Protein AF-A0A9R0PZY4-F1 (afdb_monomer)

InterPro domains:
  IPR001106 Aromatic amino acid lyase [PTHR10362] (1-161)
  IPR008948 L-Aspartase-like [SSF48557] (1-161)
  IPR023144 Phenylalanine ammonia-lyase, shielding domain superfamily [G3DSA:1.10.274.20] (19-140)

Solvent-accessible surface area (backbone atoms only — not comparable to full-atom values): 9408 Å² total; per-residue (Å²): 110,70,67,65,50,52,54,52,50,48,50,51,53,50,50,52,40,47,44,52,37,32,48,51,37,49,50,53,47,51,52,54,41,41,56,72,46,32,31,48,27,95,87,71,44,83,23,70,41,50,67,48,54,62,58,48,46,51,51,56,72,75,47,64,51,89,67,24,67,91,51,61,66,36,75,88,25,62,60,42,44,50,47,50,48,54,47,49,53,51,24,66,70,45,52,77,47,40,79,38,78,68,44,20,37,58,76,38,48,65,58,40,52,52,56,39,54,72,46,46,62,61,41,41,50,52,33,50,51,22,48,76,71,71,64,38,90,64,71,58,66,54,76,84,38,95,63,28,66,62,48,45,44,46,45,67,73,68,56,60,63,76,72,80,74,85,77,129

Foldseek 3Di:
DVVVVLVVVLVVLLVVVLQVLLLVLLLVLLLVLCVVQAQAFPVRHGELSNVLNVVLNVQSVPDRCVQQLLPVLDCPTSNVVVSLVSLVVSQVVCPPLCVDCRHNSVVRSVVSSVSSNVPSNVSSVVSVVCSVVVNGPDHRCLVVDPCVVSSCCVCPVVVPDDDPPPDD

Sequence (168 aa):
MSSTFLVALCQAMDLRHLEENVKNAVKNCVTRVARKTLITNDMGGLHNARFCEMDLLQTIDREAVFAYADDPCSANYPLMKKMRAVLVEHALANGEAERNAETSVFAKVATFEQELCAALPQEVEAARGAVENGTAAEPNRIADCRSYPLYRFVRKELGTNGEPLPIC

Structure (mmCIF, N/CA/C/O backbone):
data_AF-A0A9R0PZY4-F1
#
_entry.id   AF-A0A9R0PZY4-F1
#
loop_
_atom_site.group_PDB
_atom_site.id
_atom_site.type_symbol
_atom_site.label_atom_id
_atom_site.label_alt_id
_atom_site.label_comp_id
_atom_site.label_asym_id
_atom_site.label_entity_id
_atom_site.label_seq_id
_atom_site.pdbx_PDB_ins_code
_atom_site.Cartn_x
_atom_site.Cartn_y
_atom_site.Cartn_z
_atom_site.occupancy
_atom_site.B_iso_or_equiv
_atom_site.auth_seq_id
_atom_site.auth_comp_id
_atom_site.auth_asym_id
_atom_site.auth_atom_id
_atom_site.pdbx_PDB_model_num
ATOM 1 N N . MET A 1 1 ? -29.116 -4.411 21.477 1.00 86.38 1 MET A N 1
ATOM 2 C CA . MET A 1 1 ? -28.762 -3.831 20.161 1.00 86.38 1 MET A CA 1
ATOM 3 C C . MET A 1 1 ? -27.792 -2.660 20.299 1.00 86.38 1 MET A C 1
ATOM 5 O O . MET A 1 1 ? -26.730 -2.726 19.700 1.00 86.38 1 MET A O 1
ATOM 9 N N . SER A 1 2 ? -28.088 -1.637 21.112 1.00 91.31 2 SER A N 1
ATOM 10 C CA . SER A 1 2 ? -27.247 -0.427 21.215 1.00 91.31 2 SER A CA 1
ATOM 11 C C . SER A 1 2 ? -25.814 -0.668 21.710 1.00 91.31 2 SER A C 1
ATOM 13 O O . SER A 1 2 ? -24.889 -0.075 21.170 1.00 91.31 2 SER A O 1
ATOM 15 N N . SER A 1 3 ? -25.608 -1.557 22.687 1.00 91.25 3 SER A N 1
ATOM 16 C CA . SER A 1 3 ? -24.269 -1.905 23.195 1.00 91.25 3 SER A CA 1
ATOM 17 C C . SER A 1 3 ? -23.395 -2.563 22.124 1.00 91.25 3 SER A C 1
ATOM 19 O O . SER A 1 3 ? -22.296 -2.094 21.848 1.00 91.25 3 SER A O 1
ATOM 21 N N . THR A 1 4 ? -23.911 -3.605 21.468 1.00 92.56 4 THR A N 1
ATOM 22 C CA . THR A 1 4 ? -23.229 -4.307 20.369 1.00 92.56 4 THR A CA 1
ATOM 23 C C . THR A 1 4 ? -22.882 -3.357 19.225 1.00 92.56 4 THR A C 1
ATOM 25 O O . THR A 1 4 ? -21.776 -3.403 18.695 1.00 92.56 4 THR A O 1
ATOM 28 N N . PHE A 1 5 ? -23.806 -2.459 18.873 1.00 93.94 5 PHE A N 1
ATOM 29 C CA . PHE A 1 5 ? -23.581 -1.473 17.821 1.00 93.94 5 PHE A CA 1
ATOM 30 C C . PHE A 1 5 ? -22.490 -0.462 18.193 1.00 93.94 5 PHE A C 1
ATOM 32 O O . PHE A 1 5 ? -21.636 -0.156 17.367 1.00 93.94 5 PHE A O 1
ATOM 39 N N . LEU A 1 6 ? -22.465 0.015 19.441 1.00 92.88 6 LEU A N 1
ATOM 40 C CA . LEU A 1 6 ? -21.454 0.964 19.903 1.00 92.88 6 LEU A CA 1
ATOM 41 C C . LEU A 1 6 ? -20.038 0.362 19.882 1.00 92.88 6 LEU A C 1
ATOM 43 O O . LEU A 1 6 ? -19.099 1.030 19.449 1.00 92.88 6 LEU A O 1
ATOM 47 N N . VAL A 1 7 ? -19.889 -0.905 20.282 1.00 93.38 7 VAL A N 1
ATOM 48 C CA . VAL A 1 7 ? -18.609 -1.630 20.183 1.00 93.38 7 VAL A CA 1
ATOM 49 C C . VAL A 1 7 ? -18.191 -1.796 18.721 1.00 93.38 7 VAL A C 1
ATOM 51 O O . VAL A 1 7 ? -17.044 -1.515 18.380 1.00 93.38 7 VAL A O 1
ATOM 54 N N . ALA A 1 8 ? -19.122 -2.173 17.839 1.00 93.50 8 ALA A N 1
ATOM 55 C CA . ALA A 1 8 ? -18.848 -2.300 16.408 1.00 93.50 8 ALA A CA 1
ATOM 56 C C . ALA A 1 8 ? -18.419 -0.965 15.768 1.00 93.50 8 ALA A C 1
ATOM 58 O O . ALA A 1 8 ? -17.523 -0.949 14.928 1.00 93.50 8 ALA A O 1
ATOM 59 N N . LEU A 1 9 ? -19.001 0.163 16.192 1.00 95.44 9 LEU A N 1
ATOM 60 C CA . LEU A 1 9 ? -18.586 1.493 15.739 1.00 95.44 9 LEU A CA 1
ATOM 61 C C . LEU A 1 9 ? -17.171 1.850 16.200 1.00 95.44 9 LEU A C 1
ATOM 63 O O . LEU A 1 9 ? -16.393 2.359 15.398 1.00 95.44 9 LEU A O 1
ATOM 67 N N . CYS A 1 10 ? -16.821 1.562 17.456 1.00 94.06 10 CYS A N 1
ATOM 68 C CA . CYS A 1 10 ? -15.457 1.782 17.944 1.00 94.06 10 CYS A CA 1
ATOM 69 C C . CYS A 1 10 ? -14.458 0.915 17.167 1.00 94.06 10 CYS A C 1
ATOM 71 O O . CYS A 1 10 ? -13.416 1.408 16.751 1.00 94.06 10 CYS A O 1
ATOM 73 N N . GLN A 1 11 ? -14.819 -0.339 16.875 1.00 93.94 11 GLN A N 1
ATOM 74 C CA . GLN A 1 11 ? -14.000 -1.219 16.044 1.00 93.94 11 GLN A CA 1
ATOM 75 C C . GLN A 1 11 ? -13.829 -0.681 14.622 1.00 93.94 11 GLN A C 1
ATOM 77 O O . GLN A 1 11 ? -12.729 -0.711 14.080 1.00 93.94 11 GLN A O 1
ATOM 82 N N . ALA A 1 12 ? -14.893 -0.154 14.016 1.00 95.56 12 ALA A N 1
ATOM 83 C CA . ALA A 1 12 ? -14.814 0.452 12.692 1.00 95.56 12 ALA A CA 1
ATOM 84 C C . ALA A 1 12 ? -13.912 1.698 12.678 1.00 95.56 12 ALA A C 1
ATOM 86 O O . ALA A 1 12 ? -13.198 1.914 11.702 1.00 95.56 12 ALA A O 1
ATOM 87 N N . MET A 1 13 ? -13.913 2.503 13.747 1.00 95.25 13 MET A N 1
ATOM 88 C CA . MET A 1 13 ? -13.010 3.654 13.884 1.00 95.25 13 MET A CA 1
ATOM 89 C C . MET A 1 13 ? -11.543 3.215 13.944 1.00 95.25 13 MET A C 1
ATOM 91 O O . MET A 1 13 ? -10.710 3.795 13.250 1.00 95.25 13 MET A O 1
ATOM 95 N N . ASP A 1 14 ? -11.242 2.156 14.693 1.00 94.69 14 ASP A N 1
ATOM 96 C CA . ASP A 1 14 ? -9.883 1.611 14.790 1.00 94.69 14 ASP A CA 1
ATOM 97 C C . ASP A 1 14 ? -9.417 0.994 13.471 1.00 94.69 14 ASP A C 1
ATOM 99 O O . ASP A 1 14 ? -8.293 1.232 13.034 1.00 94.69 14 ASP A O 1
ATOM 103 N N . LEU A 1 15 ? -10.306 0.289 12.765 1.00 96.25 15 LEU A N 1
ATOM 104 C CA . LEU A 1 15 ? -10.011 -0.223 11.427 1.00 96.25 15 LEU A CA 1
ATOM 105 C C . LEU A 1 15 ? -9.745 0.906 10.424 1.00 96.25 15 LEU A C 1
ATOM 107 O O . LEU A 1 15 ? -8.870 0.758 9.579 1.00 96.25 15 LEU A O 1
ATOM 111 N N . ARG A 1 16 ? -10.435 2.050 10.512 1.00 96.69 16 ARG A N 1
ATOM 112 C CA . ARG A 1 16 ? -10.130 3.210 9.653 1.00 96.69 16 ARG A CA 1
ATOM 113 C C . ARG A 1 16 ? -8.771 3.827 9.968 1.00 96.69 16 ARG A C 1
ATOM 115 O O . ARG A 1 16 ? -8.064 4.225 9.047 1.00 96.69 16 ARG A O 1
ATOM 122 N N . HIS A 1 17 ? -8.395 3.882 11.244 1.00 96.50 17 HIS A N 1
ATOM 123 C CA . HIS A 1 17 ? -7.070 4.347 11.657 1.00 96.50 17 HIS A CA 1
ATOM 124 C C . HIS A 1 17 ? -5.958 3.416 11.156 1.00 96.50 17 HIS A C 1
ATOM 126 O O . HIS A 1 17 ? -4.943 3.886 10.633 1.00 96.50 17 HIS A O 1
ATOM 132 N N . LEU A 1 18 ? -6.182 2.103 11.240 1.00 96.56 18 LEU A N 1
ATOM 133 C CA . LEU A 1 18 ? -5.282 1.091 10.695 1.00 96.56 18 LEU A CA 1
ATOM 134 C C . LEU A 1 18 ? -5.168 1.185 9.169 1.00 96.56 18 LEU A C 1
ATOM 136 O O . LEU A 1 18 ? -4.063 1.188 8.631 1.00 96.56 18 LEU A O 1
ATOM 140 N N . GLU A 1 19 ? -6.304 1.290 8.477 1.00 97.06 19 GLU A N 1
ATOM 141 C CA . GLU A 1 19 ? -6.378 1.417 7.020 1.00 97.06 19 GLU A CA 1
ATOM 142 C C . GLU A 1 19 ? -5.529 2.589 6.518 1.00 97.06 19 GLU A C 1
ATOM 144 O O . GLU A 1 19 ? -4.748 2.427 5.582 1.00 97.06 19 GLU A O 1
ATOM 149 N N . GLU A 1 20 ? -5.651 3.756 7.151 1.00 97.19 20 GLU A N 1
ATOM 150 C CA . GLU A 1 20 ? -4.909 4.955 6.766 1.00 97.19 20 GLU A CA 1
ATOM 151 C C . GLU A 1 20 ? -3.392 4.780 6.926 1.00 97.19 20 GLU A C 1
ATOM 153 O O . GLU A 1 20 ? -2.634 5.057 5.993 1.00 97.19 20 GLU A O 1
ATOM 158 N N . ASN A 1 21 ? -2.945 4.253 8.069 1.00 97.88 21 ASN A N 1
ATOM 159 C CA . ASN A 1 21 ? -1.520 4.047 8.331 1.00 97.88 21 ASN A CA 1
ATOM 160 C C . ASN A 1 21 ? -0.907 2.997 7.397 1.00 97.88 21 ASN A C 1
ATOM 162 O O . ASN A 1 21 ? 0.163 3.226 6.828 1.00 97.88 21 ASN A O 1
ATOM 166 N N . VAL A 1 22 ? -1.599 1.876 7.174 1.00 97.81 22 VAL A N 1
ATOM 167 C CA . VAL A 1 22 ? -1.139 0.838 6.241 1.00 97.81 22 VAL A CA 1
ATOM 168 C C . VAL A 1 22 ? -1.125 1.368 4.803 1.00 97.81 22 VAL A C 1
ATOM 170 O O . VAL A 1 22 ? -0.156 1.130 4.080 1.00 97.81 22 VAL A O 1
ATOM 173 N N . LYS A 1 23 ? -2.139 2.139 4.376 1.00 97.94 23 LYS A N 1
ATOM 174 C CA . LYS A 1 23 ? -2.153 2.775 3.045 1.00 97.94 23 LYS A CA 1
ATOM 175 C C . 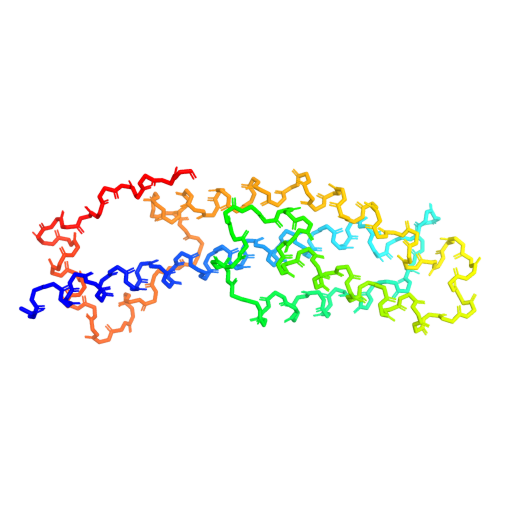LYS A 1 23 ? -0.946 3.693 2.858 1.00 97.94 23 LYS A C 1
ATOM 177 O O . LYS A 1 23 ? -0.272 3.602 1.833 1.00 97.94 23 LYS A O 1
ATOM 182 N N . ASN A 1 24 ? -0.637 4.533 3.844 1.00 97.62 24 ASN A N 1
ATOM 183 C CA . ASN A 1 24 ? 0.510 5.438 3.779 1.00 97.62 24 ASN A CA 1
ATOM 184 C C . ASN A 1 24 ? 1.846 4.683 3.741 1.00 97.62 24 ASN A C 1
ATOM 186 O O . ASN A 1 24 ? 2.710 5.024 2.933 1.00 97.62 24 ASN A O 1
ATOM 190 N N . ALA A 1 25 ? 1.998 3.616 4.529 1.00 97.81 25 ALA A N 1
ATOM 191 C CA . ALA A 1 25 ? 3.181 2.757 4.484 1.00 97.81 25 ALA A CA 1
ATOM 192 C C . ALA A 1 25 ? 3.375 2.111 3.102 1.00 97.81 25 ALA A C 1
ATOM 194 O O . ALA A 1 25 ? 4.471 2.164 2.540 1.00 97.81 25 ALA A O 1
ATOM 195 N N . VAL A 1 26 ? 2.299 1.593 2.497 1.00 97.94 26 VAL A N 1
ATOM 196 C CA . VAL A 1 26 ? 2.334 1.031 1.137 1.00 97.94 26 VAL A CA 1
ATOM 197 C C . VAL A 1 26 ? 2.737 2.101 0.116 1.00 97.94 26 VAL A C 1
ATOM 199 O O . VAL A 1 26 ? 3.639 1.860 -0.684 1.00 97.94 26 VAL A O 1
ATOM 202 N N . LYS A 1 27 ? 2.147 3.306 0.163 1.00 97.94 27 LYS A N 1
ATOM 203 C CA . LYS A 1 27 ? 2.505 4.422 -0.738 1.00 97.94 27 LYS A CA 1
ATOM 204 C C . LYS A 1 27 ? 3.974 4.818 -0.608 1.00 97.94 27 LYS A C 1
ATOM 206 O O . LYS A 1 27 ? 4.651 4.990 -1.623 1.00 97.94 27 LYS A O 1
ATOM 211 N N . ASN A 1 28 ? 4.483 4.925 0.616 1.00 97.69 28 ASN A N 1
ATOM 212 C CA . ASN A 1 28 ? 5.882 5.262 0.873 1.00 97.69 28 ASN A CA 1
ATOM 213 C C . ASN A 1 28 ? 6.829 4.173 0.358 1.00 97.69 28 ASN A C 1
ATOM 215 O O . ASN A 1 28 ? 7.819 4.482 -0.310 1.00 97.69 28 ASN A O 1
ATOM 219 N N . CYS A 1 29 ? 6.506 2.901 0.609 1.00 97.62 29 CYS A N 1
ATOM 220 C CA . CYS A 1 29 ? 7.300 1.770 0.141 1.00 97.62 29 CYS A CA 1
ATOM 221 C C . CYS A 1 29 ? 7.341 1.715 -1.392 1.00 97.62 29 CYS A C 1
ATOM 223 O O . CYS A 1 29 ? 8.422 1.685 -1.980 1.00 97.62 29 CYS A O 1
ATOM 225 N N . VAL A 1 30 ? 6.183 1.824 -2.049 1.00 96.81 30 VAL A N 1
ATOM 226 C CA . VAL A 1 30 ? 6.071 1.836 -3.515 1.00 96.81 30 VAL A CA 1
ATOM 227 C C . VAL A 1 30 ? 6.811 3.021 -4.117 1.00 96.81 30 VAL A C 1
ATOM 229 O O . VAL A 1 30 ? 7.540 2.839 -5.084 1.00 96.81 30 VAL A O 1
ATOM 232 N N . THR A 1 31 ? 6.703 4.213 -3.524 1.00 95.81 31 THR A N 1
ATOM 233 C CA . THR A 1 31 ? 7.466 5.393 -3.960 1.00 95.81 31 THR A CA 1
ATOM 234 C C . THR A 1 31 ? 8.966 5.120 -3.901 1.00 95.81 31 THR A C 1
ATOM 236 O O . THR A 1 31 ? 9.689 5.348 -4.868 1.00 95.81 31 THR A O 1
ATOM 239 N N . ARG A 1 32 ? 9.456 4.585 -2.778 1.00 95.69 32 ARG A N 1
ATOM 240 C CA . ARG A 1 32 ? 10.877 4.268 -2.588 1.00 95.69 32 ARG A CA 1
ATOM 241 C C . ARG A 1 32 ? 11.368 3.22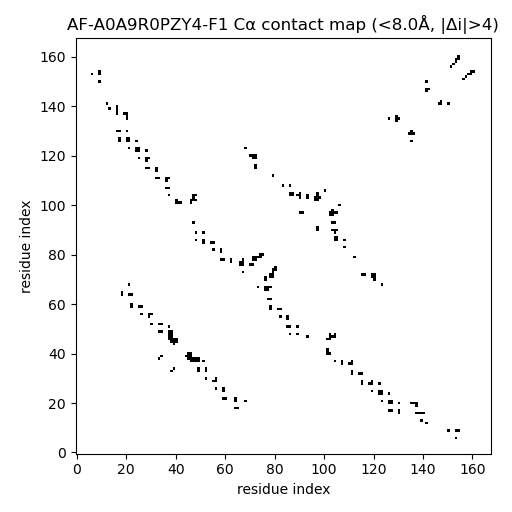9 -3.600 1.00 95.69 32 ARG A C 1
ATOM 243 O O . ARG A 1 32 ? 12.423 3.423 -4.201 1.00 95.69 32 ARG A O 1
ATOM 250 N N . VAL A 1 33 ? 10.602 2.160 -3.816 1.00 95.81 33 VAL A N 1
ATOM 251 C CA . VAL A 1 33 ? 10.947 1.088 -4.763 1.00 95.81 33 VAL A CA 1
ATOM 252 C C . VAL A 1 33 ? 10.870 1.577 -6.209 1.00 95.81 33 VAL A C 1
ATOM 254 O O . VAL A 1 33 ? 11.798 1.328 -6.977 1.00 95.81 33 VAL A O 1
ATOM 257 N N . ALA A 1 34 ? 9.836 2.334 -6.580 1.00 93.44 34 ALA A N 1
ATOM 258 C CA . ALA A 1 34 ? 9.705 2.932 -7.907 1.00 93.44 34 ALA A CA 1
ATOM 259 C C . ALA A 1 34 ? 10.886 3.861 -8.212 1.00 93.44 34 ALA A C 1
ATOM 261 O O . ALA A 1 34 ? 11.490 3.765 -9.275 1.00 93.44 34 ALA A O 1
ATOM 262 N N . ARG A 1 35 ? 11.303 4.696 -7.255 1.00 91.25 35 ARG A N 1
ATOM 263 C CA . ARG A 1 35 ? 12.482 5.559 -7.428 1.00 91.25 35 ARG A CA 1
ATOM 264 C C . ARG A 1 35 ? 13.772 4.772 -7.603 1.00 91.25 35 ARG A C 1
ATOM 266 O O . ARG A 1 35 ? 14.598 5.141 -8.430 1.00 91.25 35 ARG A O 1
ATOM 273 N N . LYS A 1 36 ? 13.930 3.681 -6.852 1.00 91.00 36 LYS A N 1
ATOM 274 C CA . LYS A 1 36 ? 15.102 2.801 -6.934 1.00 91.00 36 LYS A CA 1
ATOM 275 C C . LYS A 1 36 ? 15.172 2.036 -8.261 1.00 91.00 36 LYS A C 1
ATOM 277 O O . LYS A 1 36 ? 16.265 1.790 -8.753 1.00 91.00 36 LYS A O 1
ATOM 282 N N . THR A 1 37 ? 14.030 1.638 -8.821 1.00 90.75 37 THR A N 1
ATOM 283 C CA . THR A 1 37 ? 13.976 0.666 -9.930 1.00 90.75 37 THR A CA 1
ATOM 284 C C . THR A 1 37 ? 13.556 1.260 -11.275 1.00 90.75 37 THR A C 1
ATOM 286 O O . THR A 1 37 ? 13.998 0.766 -12.308 1.00 90.75 37 THR A O 1
ATOM 289 N N . LEU A 1 38 ? 12.733 2.314 -11.289 1.00 87.25 38 LEU A N 1
ATOM 290 C CA . LEU A 1 38 ? 12.082 2.846 -12.495 1.00 87.25 38 LEU A CA 1
ATOM 291 C C . LEU A 1 38 ? 12.626 4.204 -12.961 1.00 87.25 38 LEU A C 1
ATOM 293 O O . LEU A 1 38 ? 12.316 4.615 -14.077 1.00 87.25 38 LEU A O 1
ATOM 297 N N . ILE A 1 39 ? 13.401 4.923 -12.137 1.00 82.50 39 ILE A N 1
ATOM 298 C CA . ILE A 1 39 ? 13.901 6.267 -12.491 1.00 82.50 39 ILE A CA 1
ATOM 299 C C . ILE A 1 39 ? 15.198 6.216 -13.290 1.00 82.50 39 ILE A C 1
ATOM 301 O O . ILE A 1 39 ? 15.367 7.021 -14.205 1.00 82.50 39 ILE A O 1
ATOM 305 N N . THR A 1 40 ? 16.109 5.309 -12.949 1.00 80.31 40 THR A N 1
ATOM 306 C CA . THR A 1 40 ? 17.432 5.229 -13.574 1.00 80.31 40 THR A C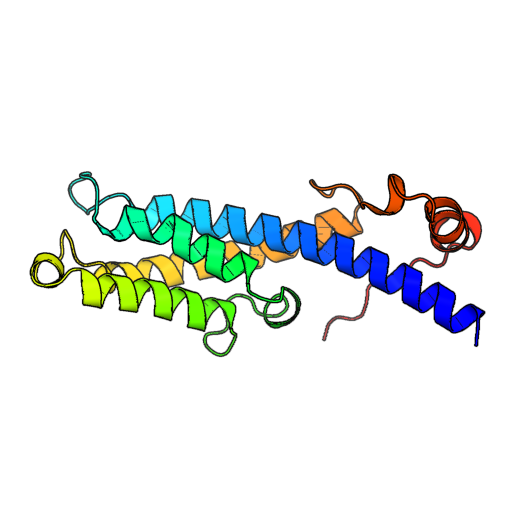A 1
ATOM 307 C C . THR A 1 40 ? 17.525 4.038 -14.515 1.00 80.31 40 THR A C 1
ATOM 309 O O . THR A 1 40 ? 17.140 2.921 -14.160 1.00 80.31 40 THR A O 1
ATOM 312 N N . ASN A 1 41 ? 18.069 4.273 -15.708 1.00 75.75 41 ASN A N 1
ATOM 313 C CA . ASN A 1 41 ? 18.558 3.195 -16.561 1.00 75.75 41 ASN A CA 1
ATOM 314 C C . ASN A 1 41 ? 19.925 2.693 -16.066 1.00 75.75 41 ASN A C 1
ATOM 316 O O . ASN A 1 41 ? 20.495 3.245 -15.118 1.00 75.75 41 ASN A O 1
ATOM 320 N N . ASP A 1 42 ? 20.451 1.645 -16.691 1.00 74.94 42 ASP A N 1
ATOM 321 C CA . ASP A 1 42 ? 21.664 0.976 -16.208 1.00 74.94 42 ASP A CA 1
ATOM 322 C C . ASP A 1 42 ? 22.918 1.849 -16.435 1.00 74.94 42 ASP A C 1
ATOM 324 O O . ASP A 1 42 ? 23.936 1.690 -15.763 1.00 74.94 42 ASP A O 1
ATOM 328 N N . MET A 1 43 ? 22.804 2.860 -17.305 1.00 74.50 43 MET A N 1
ATOM 329 C CA . MET A 1 43 ? 23.804 3.903 -17.554 1.00 74.50 43 MET A CA 1
ATOM 330 C C . MET A 1 43 ? 23.657 5.158 -16.665 1.00 74.50 43 MET A C 1
ATOM 332 O O . MET A 1 43 ? 24.388 6.131 -16.855 1.00 74.50 43 MET A O 1
ATOM 336 N N . GLY A 1 44 ? 22.726 5.176 -15.702 1.00 73.50 44 GLY A N 1
ATOM 337 C CA . GLY A 1 44 ? 22.521 6.293 -14.766 1.00 73.50 44 GLY A CA 1
ATOM 338 C C . GLY A 1 44 ? 21.759 7.505 -15.330 1.00 73.50 44 GLY A C 1
ATOM 339 O O . GLY A 1 44 ? 21.634 8.525 -14.653 1.00 73.50 44 GLY A O 1
ATOM 340 N N . GLY A 1 45 ? 21.235 7.408 -16.552 1.00 77.19 45 GLY A N 1
ATOM 341 C CA . GLY A 1 45 ? 20.326 8.378 -17.162 1.00 77.19 45 GLY A CA 1
ATOM 342 C C . GLY A 1 45 ? 18.872 8.207 -16.709 1.00 77.19 45 GLY A C 1
ATOM 343 O O . GLY A 1 45 ? 18.490 7.184 -16.139 1.00 77.19 45 GLY A O 1
ATOM 344 N N . LEU A 1 46 ? 18.039 9.220 -16.978 1.00 79.50 46 LEU A N 1
ATOM 345 C CA . LEU A 1 46 ? 16.609 9.165 -16.661 1.00 79.50 46 LEU A CA 1
ATOM 346 C C . LEU A 1 46 ? 15.860 8.206 -17.593 1.00 79.50 46 LEU A C 1
ATOM 348 O O . LEU A 1 46 ? 15.962 8.307 -18.814 1.00 79.50 46 LEU A O 1
ATOM 352 N N . HIS A 1 47 ? 15.053 7.333 -17.000 1.00 79.12 47 HIS A N 1
ATOM 353 C CA . HIS A 1 47 ? 14.264 6.319 -17.686 1.00 79.12 47 HIS A CA 1
ATOM 354 C C . HIS A 1 47 ? 12.817 6.787 -17.940 1.00 79.12 47 HIS A C 1
ATOM 356 O O . HIS A 1 47 ? 12.252 7.565 -17.164 1.00 79.12 47 HIS A O 1
ATOM 362 N N . ASN A 1 48 ? 12.178 6.287 -19.007 1.00 73.94 48 ASN A N 1
ATOM 363 C CA . ASN A 1 48 ? 10.793 6.644 -19.360 1.00 73.94 48 ASN A CA 1
ATOM 364 C C . ASN A 1 48 ? 9.769 6.183 -18.306 1.00 73.94 48 ASN A C 1
ATOM 366 O O . ASN A 1 48 ? 8.759 6.852 -18.098 1.00 73.94 48 ASN A O 1
ATOM 370 N N . ALA A 1 49 ? 10.074 5.113 -17.565 1.00 75.50 49 ALA A N 1
ATOM 371 C CA . ALA A 1 49 ? 9.239 4.606 -16.467 1.00 75.50 49 ALA A CA 1
ATOM 372 C C . ALA A 1 49 ? 9.112 5.566 -15.263 1.00 75.50 49 ALA A C 1
ATOM 374 O O . ALA A 1 49 ? 8.307 5.320 -14.366 1.00 75.50 49 ALA A O 1
ATOM 375 N N . ARG A 1 50 ? 9.839 6.695 -15.239 1.00 74.75 50 ARG A N 1
ATOM 376 C CA . ARG A 1 50 ? 9.690 7.735 -14.203 1.00 74.75 50 ARG A CA 1
ATOM 377 C C . ARG A 1 50 ? 8.256 8.258 -14.066 1.00 74.75 50 ARG A C 1
ATOM 379 O O . ARG A 1 50 ? 7.867 8.711 -12.996 1.00 74.75 50 ARG A O 1
ATOM 386 N N . PHE A 1 51 ? 7.475 8.219 -15.147 1.00 78.25 51 PHE A N 1
ATOM 387 C CA . PHE A 1 51 ? 6.096 8.705 -15.149 1.00 78.25 51 PHE A CA 1
ATOM 388 C C . PHE A 1 51 ? 5.113 7.708 -14.521 1.00 78.25 51 PHE A C 1
ATOM 390 O O . PHE A 1 51 ? 4.015 8.107 -14.141 1.00 78.25 51 PHE A O 1
ATOM 397 N N . CYS A 1 52 ? 5.518 6.447 -14.331 1.00 85.88 52 CYS A N 1
ATOM 398 C CA . CYS A 1 52 ? 4.681 5.421 -13.718 1.00 85.88 52 CYS A CA 1
ATOM 399 C C . CYS A 1 52 ? 4.451 5.658 -12.215 1.00 85.88 52 CYS A C 1
ATOM 401 O O . CYS A 1 52 ? 3.465 5.158 -11.683 1.00 85.88 52 CYS A O 1
ATOM 403 N N . GLU A 1 53 ? 5.319 6.417 -11.522 1.00 90.06 53 GLU A N 1
ATOM 404 C CA . GLU A 1 53 ? 5.211 6.665 -10.068 1.00 90.06 53 GLU A CA 1
ATOM 405 C C . GLU A 1 53 ? 3.820 7.198 -9.695 1.00 90.06 53 GLU A C 1
ATOM 407 O O . GLU A 1 53 ? 3.168 6.659 -8.802 1.00 90.06 53 GLU A O 1
ATOM 412 N N . MET A 1 54 ? 3.319 8.198 -10.424 1.00 91.44 54 MET A N 1
ATOM 413 C CA . MET A 1 54 ? 2.015 8.800 -10.133 1.00 91.44 54 MET A CA 1
ATOM 414 C C . MET A 1 54 ? 0.854 7.822 -10.331 1.00 91.44 54 MET A C 1
ATOM 416 O O . MET A 1 54 ? -0.049 7.773 -9.495 1.00 91.44 54 MET A O 1
ATOM 420 N N . ASP A 1 55 ? 0.881 7.016 -11.390 1.00 94.25 55 ASP A N 1
ATOM 421 C CA . ASP A 1 55 ? -0.198 6.071 -11.699 1.00 94.25 55 ASP A CA 1
ATOM 422 C C . ASP A 1 55 ? -0.194 4.860 -10.752 1.00 94.25 55 ASP A C 1
ATOM 424 O O . ASP A 1 55 ? -1.254 4.359 -10.357 1.00 94.25 55 ASP A O 1
ATOM 428 N N . LEU A 1 56 ? 0.990 4.434 -10.298 1.00 95.88 56 LEU A N 1
ATOM 429 C CA . LEU A 1 56 ? 1.137 3.439 -9.234 1.00 95.88 56 LEU A CA 1
ATOM 430 C C . LEU A 1 56 ? 0.538 3.953 -7.917 1.00 95.88 56 LEU A C 1
ATOM 432 O O . LEU A 1 56 ? -0.209 3.232 -7.255 1.00 95.88 56 LEU A O 1
ATOM 436 N N . LEU A 1 57 ? 0.796 5.213 -7.555 1.00 96.19 57 LEU A N 1
ATOM 437 C CA . LEU A 1 57 ? 0.216 5.819 -6.353 1.00 96.19 57 LEU A CA 1
ATOM 438 C C . LEU A 1 57 ? -1.306 5.981 -6.453 1.00 96.19 57 LEU A C 1
ATOM 440 O O . LEU A 1 57 ? -2.018 5.648 -5.504 1.00 96.19 57 LEU A O 1
ATOM 444 N N . GLN A 1 58 ? -1.822 6.406 -7.610 1.00 95.88 58 GLN A N 1
ATOM 445 C CA . GLN A 1 58 ? -3.268 6.477 -7.846 1.00 95.88 58 GLN A CA 1
ATOM 446 C C . GLN A 1 58 ? -3.942 5.106 -7.744 1.00 95.88 58 GLN A C 1
ATOM 448 O O . GLN A 1 58 ? -5.076 5.001 -7.272 1.00 95.88 58 GLN A O 1
ATOM 453 N N . THR A 1 59 ? -3.255 4.048 -8.173 1.00 95.56 59 THR A N 1
ATOM 454 C CA . THR A 1 59 ? -3.747 2.673 -8.057 1.00 95.56 59 THR A CA 1
ATOM 455 C C . THR A 1 59 ? -3.944 2.274 -6.598 1.00 95.56 59 THR A C 1
ATOM 457 O O . THR A 1 59 ? -4.981 1.705 -6.263 1.00 95.56 59 THR A O 1
ATOM 460 N N . ILE A 1 60 ? -3.001 2.631 -5.721 1.00 96.56 60 ILE A N 1
ATOM 461 C CA . ILE A 1 60 ? -3.106 2.380 -4.276 1.00 96.56 60 ILE A CA 1
ATOM 462 C C . ILE A 1 60 ? -4.265 3.179 -3.675 1.00 96.56 60 ILE A C 1
ATOM 464 O O . ILE A 1 60 ? -5.046 2.644 -2.889 1.00 96.56 60 ILE A O 1
ATOM 468 N N . ASP A 1 61 ? -4.421 4.448 -4.059 1.00 96.06 61 ASP A N 1
ATOM 469 C CA . ASP A 1 61 ? -5.499 5.294 -3.537 1.00 96.06 61 ASP A CA 1
ATOM 470 C C . ASP A 1 61 ? -6.888 4.726 -3.860 1.00 96.06 61 ASP A C 1
ATOM 472 O O . ASP A 1 61 ? -7.782 4.778 -3.010 1.00 96.06 61 ASP A O 1
ATOM 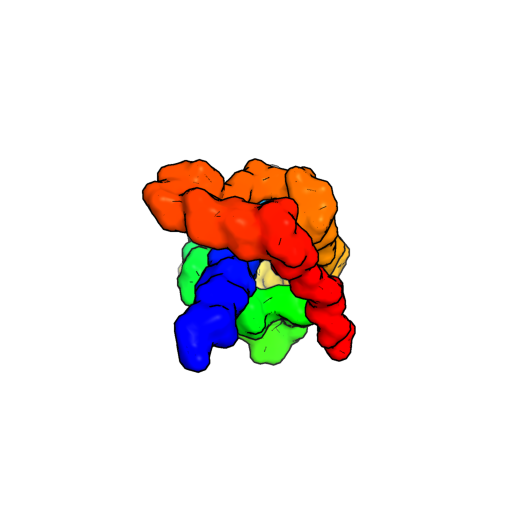476 N N . ARG A 1 62 ? -7.041 4.118 -5.043 1.00 95.44 62 ARG A N 1
ATOM 477 C CA . ARG A 1 62 ? -8.282 3.487 -5.524 1.00 95.44 62 ARG A CA 1
ATOM 478 C C . ARG A 1 62 ? -8.526 2.076 -4.984 1.00 95.44 62 ARG A C 1
ATOM 480 O O . ARG A 1 62 ? -9.620 1.554 -5.192 1.00 95.44 62 ARG A O 1
ATOM 487 N N . GLU A 1 63 ? -7.547 1.453 -4.333 1.00 95.75 63 GLU A N 1
ATOM 488 C CA . GLU A 1 63 ? -7.677 0.095 -3.804 1.00 95.75 63 GLU A CA 1
ATOM 489 C C . GLU A 1 63 ? -8.045 0.095 -2.315 1.00 95.75 63 GLU A C 1
ATOM 491 O O . GLU A 1 63 ? -7.604 0.949 -1.532 1.00 95.75 63 GLU A O 1
ATOM 496 N N . ALA A 1 64 ? -8.872 -0.877 -1.922 1.00 96.38 64 ALA A N 1
ATOM 497 C CA . ALA A 1 64 ? -9.200 -1.112 -0.525 1.00 96.38 64 ALA A CA 1
ATOM 498 C C . ALA A 1 64 ? -8.043 -1.854 0.152 1.00 96.38 64 ALA A C 1
ATOM 500 O O . ALA A 1 64 ? -7.666 -2.943 -0.273 1.00 96.38 64 ALA A O 1
ATOM 501 N N . VAL A 1 65 ? -7.504 -1.290 1.234 1.00 97.00 65 VAL A N 1
ATOM 502 C CA . VAL A 1 65 ? -6.321 -1.838 1.921 1.00 97.00 65 VAL A CA 1
ATOM 503 C C . VAL A 1 65 ? -6.560 -3.265 2.403 1.00 97.00 65 VAL A C 1
ATOM 505 O O . VAL A 1 65 ? -5.743 -4.152 2.180 1.00 97.00 65 VAL A O 1
ATOM 508 N N . PHE A 1 66 ? -7.723 -3.515 3.002 1.00 96.38 66 PHE A N 1
ATOM 509 C CA . PHE A 1 66 ? -8.086 -4.833 3.524 1.00 96.38 66 PHE A CA 1
ATOM 510 C C . PHE A 1 66 ? -8.333 -5.897 2.445 1.00 96.38 66 PHE A C 1
ATOM 512 O O . PHE A 1 66 ? -8.555 -7.048 2.794 1.00 96.38 66 PHE A O 1
ATOM 519 N N . ALA A 1 67 ? -8.292 -5.544 1.154 1.00 97.00 67 ALA A N 1
ATOM 520 C CA . ALA A 1 67 ? -8.342 -6.518 0.063 1.00 97.00 67 ALA A CA 1
ATOM 521 C C . ALA A 1 67 ? -6.966 -7.120 -0.271 1.00 97.00 67 ALA A C 1
ATOM 523 O O . ALA A 1 67 ? -6.892 -8.025 -1.100 1.00 97.00 67 ALA A O 1
ATOM 524 N N . TYR A 1 68 ? -5.885 -6.581 0.305 1.00 96.62 68 TYR A N 1
ATOM 525 C CA . TYR A 1 68 ? -4.532 -7.081 0.071 1.00 96.62 68 TYR A CA 1
ATOM 526 C C . TYR A 1 68 ? -3.616 -7.079 1.298 1.00 96.62 68 TYR A C 1
ATOM 528 O O . TYR A 1 68 ? -2.525 -7.629 1.226 1.00 96.62 68 TYR A O 1
ATOM 536 N N . ALA A 1 69 ? -3.975 -6.409 2.394 1.00 94.06 69 ALA A N 1
ATOM 537 C CA . ALA A 1 69 ? -3.040 -6.155 3.487 1.00 94.06 69 ALA A CA 1
ATOM 538 C C . ALA A 1 69 ? -2.551 -7.418 4.212 1.00 94.06 69 ALA A C 1
ATOM 540 O O . ALA A 1 69 ? -1.529 -7.340 4.887 1.00 94.06 69 ALA A O 1
ATOM 541 N N . ASP A 1 70 ? -3.292 -8.522 4.157 1.00 93.88 70 ASP A N 1
ATOM 542 C CA . ASP A 1 70 ? -2.943 -9.831 4.725 1.00 93.88 70 ASP A CA 1
ATOM 543 C C . ASP A 1 70 ? -1.821 -10.539 3.952 1.00 93.88 70 ASP A C 1
ATOM 545 O O . ASP A 1 70 ? -0.947 -11.136 4.571 1.00 93.88 70 ASP A O 1
ATOM 549 N N . ASP A 1 71 ? -1.790 -10.402 2.626 1.00 95.44 71 ASP A N 1
ATOM 550 C CA . ASP A 1 71 ? -0.691 -10.870 1.774 1.00 95.44 71 ASP A CA 1
ATOM 551 C C . ASP A 1 71 ? -0.432 -9.854 0.644 1.00 95.44 71 ASP A C 1
ATOM 553 O O . ASP A 1 71 ? -0.867 -10.034 -0.502 1.00 95.44 71 ASP A O 1
ATOM 557 N N . PRO A 1 72 ? 0.271 -8.744 0.939 1.00 94.31 72 PRO A N 1
ATOM 558 C CA . PRO A 1 72 ? 0.388 -7.615 0.017 1.00 94.31 72 PRO A CA 1
ATOM 559 C C . PRO A 1 72 ? 1.191 -7.945 -1.249 1.00 94.31 72 PRO A C 1
ATOM 561 O O . PRO A 1 72 ? 1.166 -7.172 -2.208 1.00 94.31 72 PRO A O 1
ATOM 564 N N . CYS A 1 73 ? 1.885 -9.084 -1.274 1.00 95.62 73 CYS A N 1
ATOM 565 C CA . CYS A 1 73 ? 2.731 -9.525 -2.380 1.00 95.62 73 CYS A CA 1
ATOM 566 C C . CYS A 1 73 ? 2.112 -10.665 -3.193 1.00 95.62 73 CYS A C 1
ATOM 568 O O . CYS A 1 73 ? 2.695 -11.102 -4.188 1.00 95.62 73 CYS A O 1
ATOM 570 N N . SER A 1 74 ? 0.908 -11.113 -2.830 1.00 95.62 74 SER A N 1
ATOM 571 C CA . SER A 1 74 ? 0.185 -12.117 -3.595 1.00 95.62 74 SER A CA 1
ATOM 572 C C . SER A 1 74 ? -0.064 -11.648 -5.026 1.00 95.62 74 SER A C 1
ATOM 574 O O . SER A 1 74 ? -0.755 -10.657 -5.280 1.00 95.62 74 SER A O 1
ATOM 576 N N . ALA A 1 75 ? 0.408 -12.427 -5.999 1.00 92.00 75 ALA A N 1
ATOM 577 C CA . ALA A 1 75 ? 0.122 -12.189 -7.414 1.00 92.00 75 ALA A CA 1
ATOM 578 C C . ALA A 1 75 ? -1.380 -12.299 -7.746 1.00 92.00 75 ALA A C 1
ATOM 580 O O . ALA A 1 75 ? -1.821 -11.839 -8.802 1.00 92.00 75 ALA A O 1
ATOM 581 N N . ASN A 1 76 ? -2.174 -12.913 -6.862 1.00 93.56 76 ASN A N 1
ATOM 582 C CA . ASN A 1 76 ? -3.617 -13.045 -7.023 1.00 93.56 76 ASN A CA 1
ATOM 583 C C . ASN A 1 76 ? -4.401 -11.865 -6.442 1.00 93.56 76 ASN A C 1
ATOM 585 O O . ASN A 1 76 ? -5.579 -11.709 -6.785 1.00 93.56 76 ASN A O 1
ATOM 589 N N . TYR A 1 77 ? -3.765 -11.025 -5.629 1.00 96.75 77 TYR A N 1
ATOM 590 C CA . TYR A 1 77 ? -4.401 -9.894 -4.966 1.00 96.75 77 TYR A CA 1
ATOM 591 C C . TYR A 1 77 ? -4.404 -8.637 -5.836 1.00 96.75 77 TYR A C 1
ATOM 593 O O . TYR A 1 77 ? -3.601 -8.504 -6.769 1.00 96.75 77 TYR A O 1
ATOM 601 N N . PRO A 1 78 ? -5.347 -7.711 -5.581 1.00 96.75 78 PRO A N 1
ATOM 602 C CA . PRO A 1 78 ? -5.561 -6.572 -6.461 1.00 96.75 78 PRO A C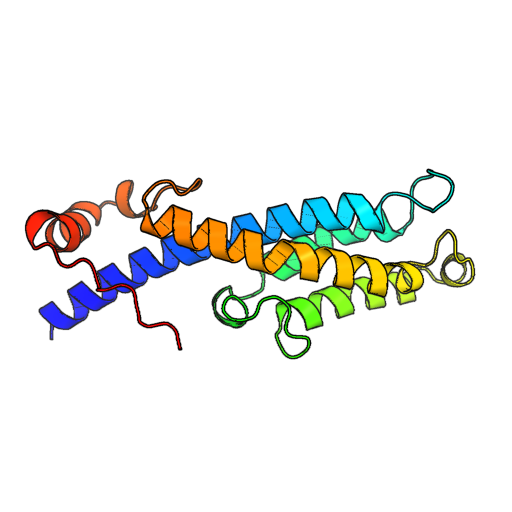A 1
ATOM 603 C C . PRO A 1 78 ? -4.354 -5.632 -6.532 1.00 96.75 78 PRO A C 1
ATOM 605 O O . PRO A 1 78 ? -4.113 -5.073 -7.600 1.00 96.75 78 PRO A O 1
ATOM 608 N N . LEU A 1 79 ? -3.566 -5.499 -5.458 1.00 96.00 79 LEU A N 1
ATOM 609 C CA . LEU A 1 79 ? -2.410 -4.601 -5.427 1.00 96.00 79 LEU A CA 1
ATOM 610 C C . LEU A 1 79 ? -1.379 -4.960 -6.509 1.00 96.00 79 LEU A C 1
ATOM 612 O O . LEU A 1 79 ? -1.148 -4.170 -7.426 1.00 96.00 79 LEU A O 1
ATOM 616 N N . MET A 1 80 ? -0.823 -6.174 -6.455 1.00 96.31 80 MET A N 1
ATOM 617 C CA . MET A 1 80 ? 0.185 -6.634 -7.418 1.00 96.31 80 MET A CA 1
ATOM 618 C C . MET A 1 80 ? -0.379 -6.716 -8.840 1.00 96.31 80 MET A C 1
ATOM 620 O O . MET A 1 80 ? 0.282 -6.301 -9.793 1.00 96.31 80 MET A O 1
ATOM 624 N N . LYS A 1 81 ? -1.629 -7.179 -8.999 1.00 96.00 81 LYS A N 1
ATOM 625 C CA . LYS A 1 81 ? -2.299 -7.235 -10.309 1.00 96.00 81 LYS A CA 1
ATOM 626 C C . LYS A 1 81 ? -2.391 -5.865 -10.970 1.00 96.00 81 LYS A C 1
ATOM 628 O O . LYS A 1 81 ? -2.073 -5.738 -12.152 1.00 96.00 81 LYS A O 1
ATOM 633 N N . LYS A 1 82 ? -2.832 -4.846 -10.229 1.00 96.12 82 LYS A N 1
ATOM 634 C CA . LYS A 1 82 ? -3.017 -3.503 -10.782 1.00 96.12 82 LYS A CA 1
ATOM 635 C C . LYS A 1 82 ? -1.689 -2.780 -10.993 1.00 96.12 82 LYS A C 1
ATOM 637 O O . LYS A 1 82 ? -1.540 -2.125 -12.016 1.00 96.12 82 LYS A O 1
ATOM 642 N N . MET A 1 83 ? -0.707 -2.947 -10.104 1.00 95.19 83 MET A N 1
ATOM 643 C CA . MET A 1 83 ? 0.637 -2.389 -10.316 1.00 95.19 83 MET A CA 1
ATOM 644 C C . MET A 1 83 ? 1.285 -2.932 -11.589 1.00 95.19 83 MET A C 1
ATOM 646 O O . MET A 1 83 ? 1.791 -2.159 -12.402 1.00 95.19 83 MET A O 1
ATOM 650 N N . ARG A 1 84 ? 1.198 -4.248 -11.809 1.00 95.62 84 ARG A N 1
ATOM 651 C CA . ARG A 1 84 ? 1.656 -4.867 -13.054 1.00 95.62 84 ARG A CA 1
ATOM 652 C C . ARG A 1 84 ? 0.914 -4.309 -14.263 1.00 95.62 84 ARG A C 1
ATOM 654 O O . ARG A 1 84 ? 1.552 -3.986 -15.257 1.00 95.62 84 ARG A O 1
ATOM 661 N N . ALA A 1 85 ? -0.411 -4.182 -14.179 1.00 95.38 85 ALA A N 1
ATOM 662 C CA . ALA A 1 85 ? -1.215 -3.634 -15.268 1.00 95.38 85 ALA A CA 1
ATOM 663 C C . ALA A 1 85 ? -0.770 -2.214 -15.651 1.00 95.38 85 ALA A C 1
ATOM 665 O O . ALA A 1 85 ? -0.567 -1.963 -16.833 1.00 95.38 85 ALA A O 1
ATOM 666 N N . VAL A 1 86 ? -0.523 -1.337 -14.670 1.00 95.25 86 VAL A N 1
ATOM 667 C CA . VAL A 1 86 ? 0.001 0.020 -14.906 1.00 95.25 86 VAL A CA 1
ATOM 668 C C . VAL A 1 86 ? 1.342 -0.025 -15.637 1.00 95.25 86 VAL A C 1
ATOM 670 O O . VAL A 1 86 ? 1.514 0.646 -16.651 1.00 95.25 86 VAL A O 1
ATOM 673 N N . LEU A 1 87 ? 2.297 -0.830 -15.164 1.00 94.00 87 LEU A N 1
ATOM 674 C CA . LEU A 1 87 ? 3.618 -0.907 -15.797 1.00 94.00 87 LEU A CA 1
ATOM 675 C C . LEU A 1 87 ? 3.551 -1.476 -17.220 1.00 94.00 87 LEU A C 1
ATOM 677 O O . LEU A 1 87 ? 4.246 -0.992 -18.110 1.00 94.00 87 LEU A O 1
ATOM 681 N N . VAL A 1 88 ? 2.701 -2.478 -17.449 1.00 94.25 88 VAL A N 1
ATOM 682 C CA . VAL A 1 88 ? 2.489 -3.064 -18.779 1.00 94.25 88 VAL A CA 1
ATOM 683 C C . VAL A 1 88 ? 1.801 -2.070 -19.715 1.00 94.25 88 VAL A C 1
ATOM 685 O O . VAL A 1 88 ? 2.199 -1.961 -20.870 1.00 94.25 88 VAL A O 1
ATOM 688 N N . GLU A 1 89 ? 0.814 -1.312 -19.241 1.00 93.75 89 GLU A N 1
ATOM 689 C CA . GLU A 1 89 ? 0.153 -0.268 -20.030 1.00 93.75 89 GLU A CA 1
ATOM 690 C C . GLU A 1 89 ? 1.148 0.818 -20.462 1.00 93.75 89 GLU A C 1
ATOM 692 O O . GLU A 1 89 ? 1.191 1.189 -21.637 1.00 93.75 89 GLU A O 1
ATOM 697 N N . HIS A 1 90 ? 2.028 1.246 -19.553 1.00 91.62 90 HIS A N 1
ATOM 698 C CA . HIS A 1 90 ? 3.123 2.164 -19.880 1.00 91.62 90 HIS A CA 1
ATOM 699 C C . HIS A 1 90 ? 4.123 1.562 -20.871 1.00 91.62 90 HIS A C 1
ATOM 701 O O . HIS A 1 90 ? 4.542 2.254 -21.796 1.00 91.62 90 HIS A O 1
ATOM 707 N N . ALA A 1 91 ? 4.470 0.279 -20.738 1.00 91.38 91 ALA A N 1
ATOM 708 C CA . ALA A 1 91 ? 5.339 -0.408 -21.695 1.00 91.38 91 ALA A CA 1
ATOM 709 C C . ALA A 1 91 ? 4.729 -0.450 -23.106 1.00 91.38 91 ALA A C 1
ATOM 711 O O . ALA A 1 91 ? 5.415 -0.192 -24.093 1.00 91.38 91 ALA A O 1
ATOM 712 N N . LEU A 1 92 ? 3.422 -0.713 -23.213 1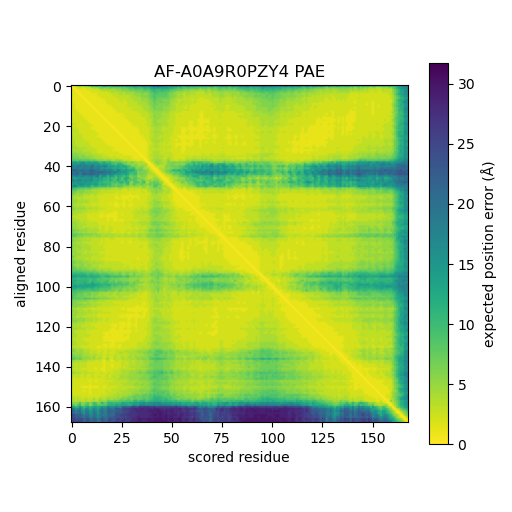.00 91.19 92 LEU A N 1
ATOM 713 C CA . LEU A 1 92 ? 2.704 -0.697 -24.490 1.00 91.19 92 LEU A CA 1
ATOM 714 C C . LEU A 1 92 ? 2.656 0.711 -25.103 1.00 91.19 92 LEU A C 1
ATOM 716 O O . LEU A 1 92 ? 2.782 0.856 -26.319 1.00 91.19 92 LEU A O 1
ATOM 720 N N . ALA A 1 93 ? 2.522 1.748 -24.274 1.00 90.50 93 ALA A N 1
ATOM 721 C CA . ALA A 1 93 ? 2.536 3.143 -24.712 1.00 90.50 93 ALA A CA 1
ATOM 722 C C . ALA A 1 93 ? 3.939 3.659 -25.101 1.00 90.50 93 ALA A C 1
ATOM 724 O O . ALA A 1 93 ? 4.045 4.640 -25.837 1.00 90.50 93 ALA A O 1
ATOM 725 N N . ASN A 1 94 ? 5.015 3.001 -24.651 1.00 87.88 94 ASN A N 1
ATOM 726 C CA . ASN A 1 94 ? 6.407 3.405 -24.895 1.00 87.88 94 ASN A CA 1
ATOM 727 C C . ASN A 1 94 ? 6.877 3.141 -26.347 1.00 87.88 94 ASN A C 1
ATOM 729 O O . ASN A 1 94 ? 7.901 3.669 -26.786 1.00 87.88 94 ASN A O 1
ATOM 733 N N . GLY A 1 95 ? 6.115 2.364 -27.126 1.00 88.44 95 GLY A N 1
ATOM 734 C CA . GLY A 1 95 ? 6.300 2.208 -28.572 1.00 88.44 95 GLY A CA 1
ATOM 735 C C . GLY A 1 95 ? 7.683 1.675 -28.967 1.00 88.44 95 GLY A C 1
ATOM 736 O O . GLY A 1 95 ? 8.154 0.672 -28.439 1.00 88.44 95 GLY A O 1
ATOM 737 N N . GLU A 1 96 ? 8.350 2.341 -29.914 1.00 87.75 96 GLU A N 1
ATOM 738 C CA . GLU A 1 96 ? 9.681 1.941 -30.407 1.00 87.75 96 GLU A CA 1
ATOM 739 C C . GLU A 1 96 ? 10.773 1.995 -29.324 1.00 87.75 96 GLU A C 1
ATOM 741 O O . GLU A 1 96 ? 11.725 1.216 -29.378 1.00 87.75 96 GLU A O 1
ATOM 746 N N . ALA A 1 97 ? 10.624 2.852 -28.304 1.00 84.81 97 ALA A N 1
ATOM 747 C CA . ALA A 1 97 ? 11.564 2.913 -27.184 1.00 84.81 97 ALA A CA 1
ATOM 748 C C . ALA A 1 97 ? 11.525 1.638 -26.322 1.00 84.81 97 ALA A C 1
ATOM 750 O O . ALA A 1 97 ? 12.500 1.323 -25.647 1.00 84.81 97 ALA A O 1
ATOM 751 N N . GLU A 1 98 ? 10.455 0.848 -26.395 1.00 88.62 98 GLU A N 1
ATOM 752 C CA . GLU A 1 98 ? 10.366 -0.427 -25.683 1.00 88.62 98 GLU A CA 1
ATOM 753 C C . GLU A 1 98 ? 11.293 -1.502 -26.277 1.00 88.62 98 GLU A C 1
ATOM 755 O O . GLU A 1 98 ? 11.662 -2.452 -25.592 1.00 88.62 98 GLU A O 1
ATOM 760 N N . ARG A 1 99 ? 11.727 -1.352 -27.541 1.00 85.88 99 ARG A N 1
ATOM 761 C CA . ARG A 1 99 ? 12.668 -2.288 -28.186 1.00 85.88 99 ARG A CA 1
ATOM 762 C C . ARG A 1 99 ? 14.098 -2.157 -27.669 1.00 85.88 99 ARG A C 1
ATOM 764 O O . ARG A 1 99 ? 14.906 -3.058 -27.888 1.00 85.88 99 ARG A O 1
ATOM 771 N N . ASN A 1 100 ? 14.423 -1.042 -27.022 1.00 85.12 100 ASN A N 1
ATOM 772 C CA . ASN A 1 100 ? 15.726 -0.825 -26.415 1.00 85.12 100 ASN A CA 1
ATOM 773 C C . ASN A 1 100 ? 15.661 -1.184 -24.926 1.00 85.12 100 ASN A C 1
ATOM 775 O O . ASN A 1 100 ? 14.864 -0.619 -24.180 1.00 85.12 100 ASN A O 1
ATOM 779 N N . ALA A 1 101 ? 16.532 -2.097 -24.493 1.00 81.19 101 ALA A N 1
ATOM 780 C CA . ALA A 1 101 ? 16.610 -2.550 -23.106 1.00 81.19 101 ALA A CA 1
ATOM 781 C C . ALA A 1 101 ? 16.830 -1.395 -22.110 1.00 81.19 101 ALA A C 1
ATOM 783 O O . ALA A 1 101 ? 16.290 -1.428 -21.011 1.00 81.19 101 ALA A O 1
ATOM 784 N N . GLU A 1 102 ? 17.546 -0.343 -22.520 1.00 82.00 102 GLU A N 1
ATOM 785 C CA . GLU A 1 102 ? 17.850 0.828 -21.684 1.00 82.00 102 GLU A CA 1
ATOM 786 C C . GLU A 1 102 ? 16.659 1.767 -21.463 1.00 82.00 102 GLU A C 1
ATOM 788 O O . GLU A 1 102 ? 16.730 2.669 -20.628 1.00 82.00 102 GLU A O 1
ATOM 793 N N . THR A 1 103 ? 15.585 1.605 -22.237 1.00 83.06 103 THR A N 1
ATOM 794 C CA . THR A 1 103 ? 14.366 2.425 -22.149 1.00 83.06 103 THR A CA 1
ATOM 795 C C . THR A 1 103 ? 13.099 1.596 -21.954 1.00 83.06 103 THR A C 1
ATOM 797 O O . THR A 1 103 ? 12.016 2.175 -21.847 1.00 83.06 103 THR A O 1
ATOM 800 N N . SER A 1 104 ? 13.226 0.266 -21.902 1.00 87.75 104 SER A N 1
ATOM 801 C CA . SER A 1 104 ? 12.123 -0.681 -21.764 1.00 87.75 104 SER A CA 1
ATOM 802 C C . SER A 1 104 ? 11.538 -0.649 -20.354 1.00 87.75 104 SER A C 1
ATOM 804 O O . SER A 1 104 ? 12.204 -0.950 -19.360 1.00 87.75 104 SER A O 1
ATOM 806 N N . VAL A 1 105 ? 10.248 -0.326 -20.262 1.00 88.81 105 VAL A N 1
ATOM 807 C CA . VAL A 1 105 ? 9.496 -0.387 -19.002 1.00 88.81 105 VAL A CA 1
ATOM 80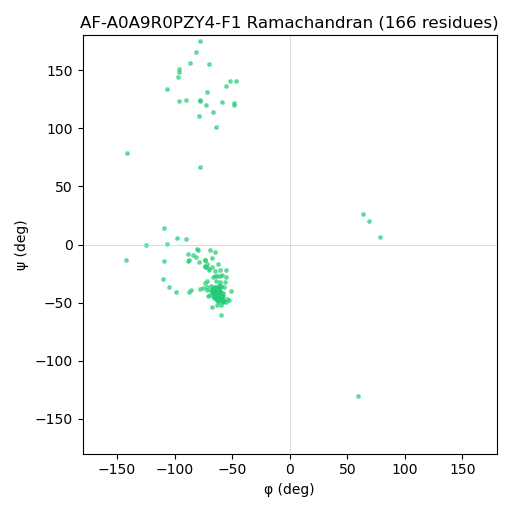8 C C . VAL A 1 105 ? 9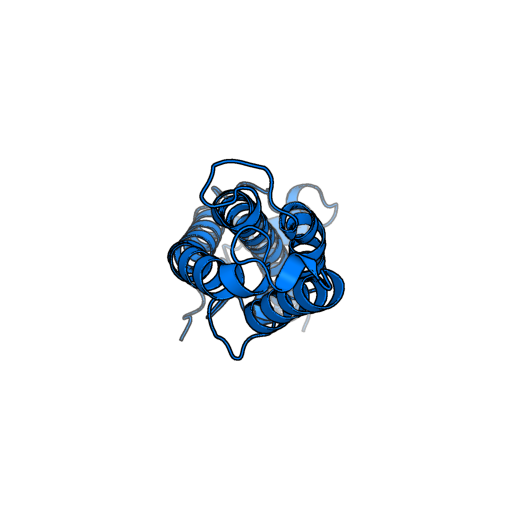.244 -1.842 -18.611 1.00 88.81 105 VAL A C 1
ATOM 810 O O . VAL A 1 105 ? 9.374 -2.197 -17.439 1.00 88.81 105 VAL A O 1
ATOM 813 N N . PHE A 1 106 ? 8.952 -2.706 -19.587 1.00 91.00 106 PHE A N 1
ATOM 814 C CA . PHE A 1 106 ? 8.682 -4.124 -19.368 1.00 91.00 106 PHE A CA 1
ATOM 815 C C . PHE A 1 106 ? 9.886 -4.850 -18.756 1.00 91.00 106 PHE A C 1
ATOM 817 O O . PHE A 1 106 ? 9.720 -5.646 -17.831 1.00 91.00 106 PHE A O 1
ATOM 824 N N . ALA A 1 107 ? 11.105 -4.521 -19.198 1.00 89.75 107 ALA A N 1
ATOM 825 C CA . ALA A 1 107 ? 12.339 -5.083 -18.650 1.00 89.75 107 ALA A CA 1
ATOM 826 C C . ALA A 1 107 ? 12.525 -4.789 -17.149 1.00 89.75 107 ALA A C 1
ATOM 828 O O . ALA A 1 107 ? 13.146 -5.581 -16.441 1.00 89.75 107 ALA A O 1
ATOM 829 N N . LYS A 1 108 ? 11.959 -3.687 -16.636 1.00 90.31 108 LYS A N 1
ATOM 830 C CA . LYS A 1 108 ? 12.052 -3.299 -15.219 1.00 90.31 108 LYS A CA 1
ATOM 831 C C . LYS A 1 108 ? 10.955 -3.911 -14.336 1.00 90.31 108 LYS A C 1
ATOM 833 O O . LYS A 1 108 ? 11.105 -3.888 -13.116 1.00 90.31 108 LYS A O 1
ATOM 838 N N . VAL A 1 109 ? 9.887 -4.486 -14.908 1.00 93.00 109 VAL A N 1
ATOM 839 C CA . VAL A 1 109 ? 8.735 -5.020 -14.146 1.00 93.00 109 VAL A CA 1
ATOM 840 C C . VAL A 1 109 ? 9.166 -6.085 -13.143 1.00 93.00 109 VAL A C 1
ATOM 842 O O . VAL A 1 109 ? 8.813 -5.998 -11.970 1.00 93.00 109 VAL A O 1
ATOM 845 N N . ALA A 1 110 ? 9.964 -7.064 -13.580 1.00 93.69 110 ALA A N 1
ATOM 846 C CA . ALA A 1 110 ? 10.412 -8.151 -12.711 1.00 93.69 110 ALA A CA 1
ATOM 847 C C . ALA A 1 110 ? 11.244 -7.630 -11.528 1.00 93.69 110 ALA A C 1
ATOM 849 O O . ALA A 1 110 ? 11.017 -8.031 -10.389 1.00 93.69 110 ALA A O 1
ATOM 850 N N . THR A 1 111 ? 12.159 -6.693 -11.786 1.00 93.88 111 THR A N 1
ATOM 851 C CA . THR A 1 111 ? 12.998 -6.075 -10.751 1.00 93.88 111 THR A CA 1
ATOM 852 C C . THR A 1 111 ? 12.169 -5.247 -9.771 1.00 93.88 111 THR A C 1
ATOM 854 O O . THR A 1 111 ? 12.382 -5.336 -8.564 1.00 93.88 111 THR A O 1
ATOM 857 N N . PHE A 1 112 ? 11.197 -4.474 -10.267 1.00 95.12 112 PHE A N 1
ATOM 858 C CA . PHE A 1 112 ? 10.269 -3.720 -9.423 1.00 95.12 112 PHE A CA 1
ATOM 859 C C . PHE A 1 112 ? 9.457 -4.646 -8.512 1.00 95.12 112 PHE A C 1
ATOM 861 O O . PHE A 1 112 ? 9.403 -4.413 -7.307 1.00 95.12 112 PHE A O 1
ATOM 868 N N . GLU A 1 113 ? 8.860 -5.711 -9.059 1.00 96.12 113 GLU A N 1
ATOM 869 C CA . GLU A 1 113 ? 8.062 -6.654 -8.270 1.00 96.12 113 GLU A CA 1
ATOM 870 C C . GLU A 1 113 ? 8.909 -7.370 -7.215 1.00 96.12 113 GLU A C 1
ATOM 872 O O . GLU A 1 113 ? 8.467 -7.492 -6.076 1.00 96.12 113 GLU A O 1
ATOM 877 N N . GLN A 1 114 ? 10.130 -7.796 -7.551 1.00 96.50 114 GLN A N 1
ATOM 878 C CA . GLN A 1 114 ? 11.038 -8.445 -6.599 1.00 96.50 114 GLN A CA 1
ATOM 879 C C . GLN A 1 114 ? 11.423 -7.520 -5.440 1.00 96.50 114 GLN A C 1
ATOM 881 O O . GLN A 1 114 ? 11.314 -7.908 -4.278 1.00 96.50 114 GLN A O 1
ATOM 886 N N . GLU A 1 115 ? 11.836 -6.289 -5.742 1.00 96.50 115 GLU A N 1
ATOM 887 C CA . GLU A 1 115 ? 12.206 -5.289 -4.734 1.00 96.50 115 GLU A CA 1
ATOM 888 C C . GLU A 1 115 ? 11.006 -4.877 -3.873 1.00 96.50 115 GLU A C 1
ATOM 890 O O . GLU A 1 115 ? 11.132 -4.710 -2.658 1.00 96.50 115 GLU A O 1
ATOM 895 N N . LEU A 1 116 ? 9.818 -4.768 -4.477 1.00 97.25 116 LEU A N 1
ATOM 896 C CA . LEU A 1 116 ? 8.591 -4.493 -3.742 1.00 97.25 116 LEU A CA 1
ATOM 897 C C . LEU A 1 116 ? 8.237 -5.656 -2.814 1.00 97.25 116 LEU A C 1
ATOM 899 O O . LEU A 1 116 ? 7.949 -5.420 -1.644 1.00 97.25 116 LEU A O 1
ATOM 903 N N . CYS A 1 117 ? 8.311 -6.899 -3.295 1.00 96.94 117 CYS A N 1
ATOM 904 C CA . CYS A 1 117 ? 7.998 -8.076 -2.487 1.00 96.94 117 CYS A CA 1
ATOM 905 C C . CYS A 1 117 ? 8.988 -8.301 -1.342 1.00 96.94 117 CYS A C 1
ATOM 907 O O . CYS A 1 117 ? 8.612 -8.842 -0.305 1.00 96.94 117 CYS A O 1
ATOM 909 N N . ALA A 1 118 ? 10.233 -7.852 -1.498 1.00 97.38 118 ALA A N 1
ATOM 910 C CA . ALA A 1 118 ? 11.232 -7.914 -0.441 1.00 97.38 118 ALA A CA 1
ATOM 911 C C . ALA A 1 118 ? 10.968 -6.911 0.699 1.00 97.38 118 ALA A C 1
ATOM 913 O O . ALA A 1 118 ? 11.311 -7.194 1.844 1.00 97.38 118 ALA A O 1
ATOM 914 N N . ALA A 1 119 ? 10.375 -5.747 0.405 1.00 97.44 119 ALA A N 1
ATOM 915 C CA . ALA A 1 119 ? 10.217 -4.661 1.377 1.00 97.44 119 ALA A CA 1
ATOM 916 C C . ALA A 1 119 ? 8.787 -4.509 1.922 1.00 97.44 119 ALA A C 1
ATOM 918 O O . ALA A 1 119 ? 8.593 -4.170 3.089 1.00 97.44 119 ALA A O 1
ATOM 919 N N . LEU A 1 120 ? 7.772 -4.721 1.085 1.00 97.38 120 LEU A N 1
ATOM 920 C CA . LEU A 1 120 ? 6.387 -4.367 1.387 1.00 97.38 120 LEU A CA 1
ATOM 921 C C . LEU A 1 120 ? 5.781 -5.127 2.581 1.00 97.38 120 LEU A C 1
ATOM 923 O O . LEU A 1 120 ? 5.136 -4.461 3.393 1.00 97.38 120 LEU A O 1
ATOM 927 N N . PRO A 1 121 ? 5.992 -6.448 2.762 1.00 97.69 121 PRO A N 1
ATOM 928 C CA . PRO A 1 121 ? 5.437 -7.163 3.913 1.00 97.69 121 PRO A CA 1
ATOM 929 C C . PRO A 1 121 ? 5.927 -6.591 5.248 1.00 97.69 121 PRO A C 1
ATOM 931 O O . PRO A 1 121 ? 5.134 -6.383 6.163 1.00 97.69 121 PRO A O 1
ATOM 934 N N . GLN A 1 122 ? 7.219 -6.258 5.333 1.00 97.44 122 GLN A N 1
ATOM 935 C CA . GLN A 1 122 ? 7.815 -5.685 6.539 1.00 97.44 122 GLN A CA 1
ATOM 936 C C . GLN A 1 122 ? 7.263 -4.287 6.843 1.00 97.44 122 GLN A C 1
ATOM 938 O O . GLN A 1 122 ? 7.009 -3.970 8.000 1.00 97.44 122 GLN A O 1
ATOM 943 N N . GLU A 1 123 ? 7.061 -3.451 5.824 1.00 97.38 123 GLU A N 1
ATOM 944 C CA . GLU A 1 123 ? 6.502 -2.102 5.996 1.00 97.38 123 GLU A CA 1
ATOM 945 C C . GLU A 1 123 ? 5.027 -2.143 6.428 1.00 97.38 123 GLU A C 1
ATOM 947 O O . GLU A 1 123 ? 4.607 -1.359 7.280 1.00 97.38 123 GLU A O 1
ATOM 952 N N . VAL A 1 124 ? 4.238 -3.078 5.881 1.00 97.12 124 VAL A N 1
ATOM 953 C CA . VAL A 1 124 ? 2.841 -3.287 6.293 1.00 97.12 124 VAL A CA 1
ATOM 954 C C . VAL A 1 124 ? 2.775 -3.750 7.746 1.00 97.12 124 VAL A C 1
ATOM 956 O O . VAL A 1 124 ? 2.002 -3.189 8.522 1.00 97.12 124 VAL A O 1
ATOM 959 N N . GLU A 1 125 ? 3.600 -4.721 8.131 1.00 96.50 125 GLU A N 1
ATOM 960 C CA . GLU A 1 125 ? 3.628 -5.233 9.501 1.00 96.50 125 GLU A CA 1
ATOM 961 C C . GLU A 1 125 ? 4.120 -4.178 10.499 1.00 96.50 125 GLU A C 1
ATOM 963 O O . GLU A 1 125 ? 3.519 -3.979 11.552 1.00 96.50 125 GLU A O 1
ATOM 968 N N . ALA A 1 126 ? 5.151 -3.409 10.139 1.00 96.94 126 ALA A N 1
ATOM 969 C CA . ALA A 1 126 ? 5.625 -2.299 10.958 1.00 96.94 126 ALA A CA 1
ATOM 970 C C . ALA A 1 126 ? 4.536 -1.232 11.170 1.00 96.94 126 ALA A C 1
ATOM 972 O O . ALA A 1 126 ? 4.389 -0.716 12.279 1.00 96.94 126 ALA A O 1
ATOM 973 N N . ALA A 1 127 ? 3.744 -0.920 10.139 1.00 96.88 127 ALA A N 1
ATOM 974 C CA . ALA A 1 127 ? 2.629 0.016 10.254 1.00 96.88 127 ALA A CA 1
ATOM 975 C C . ALA A 1 127 ? 1.512 -0.515 11.164 1.00 96.88 127 ALA A C 1
ATOM 977 O O . ALA A 1 127 ? 0.983 0.242 11.980 1.00 96.88 127 ALA A O 1
ATOM 978 N N . ARG A 1 128 ? 1.181 -1.811 11.067 1.00 95.19 128 ARG A N 1
ATOM 979 C CA . ARG A 1 128 ? 0.227 -2.473 11.975 1.00 95.19 128 ARG A CA 1
ATOM 980 C C . ARG A 1 128 ? 0.711 -2.399 13.421 1.00 95.19 128 ARG A C 1
ATOM 982 O O . ARG A 1 128 ? 0.004 -1.858 14.269 1.00 95.19 128 ARG A O 1
ATOM 989 N N . GLY A 1 129 ? 1.952 -2.815 13.671 1.00 95.06 129 GLY A N 1
ATOM 990 C CA . GLY A 1 129 ? 2.563 -2.753 14.995 1.00 95.06 129 GLY A CA 1
ATOM 991 C C . GLY A 1 129 ? 2.636 -1.329 15.554 1.00 95.06 129 GLY A C 1
ATOM 992 O O . GLY A 1 129 ? 2.443 -1.125 16.749 1.00 95.06 129 GLY A O 1
ATOM 993 N N . ALA A 1 130 ? 2.861 -0.311 14.719 1.00 95.38 130 ALA A N 1
ATOM 994 C CA . ALA A 1 130 ? 2.840 1.084 15.163 1.00 95.38 130 ALA A CA 1
ATOM 995 C C . ALA A 1 130 ? 1.438 1.539 15.610 1.00 95.38 130 ALA A C 1
ATOM 997 O O . ALA A 1 130 ? 1.308 2.252 16.605 1.00 95.38 130 ALA A O 1
ATOM 998 N N . VAL A 1 131 ? 0.378 1.108 14.918 1.00 94.19 131 VAL A N 1
ATOM 999 C CA . VAL A 1 131 ? -1.010 1.386 15.324 1.00 94.19 131 VAL A CA 1
ATOM 1000 C C . VAL A 1 131 ? -1.339 0.694 16.644 1.00 94.19 131 VAL A C 1
ATOM 1002 O O . VAL A 1 131 ? -1.849 1.344 17.554 1.00 94.19 131 VAL A O 1
ATOM 1005 N N . GLU A 1 132 ? -0.979 -0.580 16.785 1.00 91.19 132 GLU A N 1
ATOM 1006 C CA . GLU A 1 132 ? -1.210 -1.362 18.007 1.00 91.19 132 GLU A CA 1
ATOM 1007 C C . GLU A 1 132 ? -0.464 -0.794 19.221 1.00 91.19 132 GLU A C 1
ATOM 1009 O O . GLU A 1 132 ? -1.023 -0.702 20.313 1.00 91.19 132 GLU A O 1
ATOM 1014 N N . ASN A 1 133 ? 0.773 -0.332 19.022 1.00 91.06 133 ASN A N 1
ATOM 1015 C CA . ASN A 1 133 ? 1.591 0.277 20.071 1.00 91.06 133 ASN A CA 1
ATOM 1016 C C . ASN A 1 133 ? 1.244 1.753 20.344 1.00 91.06 133 ASN A C 1
ATOM 1018 O O . ASN A 1 133 ? 1.834 2.369 21.234 1.00 91.06 133 ASN A O 1
ATOM 1022 N N . GLY A 1 134 ? 0.318 2.349 19.583 1.00 90.44 134 GLY A N 1
ATOM 1023 C CA . GLY A 1 134 ? -0.047 3.763 19.713 1.00 90.44 134 GLY A CA 1
ATOM 1024 C C . GLY A 1 134 ? 1.048 4.743 19.267 1.00 90.44 134 GLY A C 1
ATOM 1025 O O . GLY A 1 134 ? 1.021 5.906 19.665 1.00 90.44 134 GLY A O 1
ATOM 1026 N N . THR A 1 135 ? 2.002 4.289 18.452 1.00 93.19 135 THR A N 1
ATOM 1027 C CA . THR A 1 135 ? 3.120 5.070 17.891 1.00 93.19 135 THR A CA 1
ATOM 1028 C C . THR A 1 135 ? 2.972 5.327 16.387 1.00 93.19 135 THR A C 1
ATOM 1030 O O . THR A 1 135 ? 3.930 5.722 15.723 1.00 93.19 135 THR A O 1
ATOM 1033 N N . ALA A 1 136 ? 1.774 5.097 15.845 1.00 92.62 136 ALA A N 1
ATOM 1034 C CA . ALA A 1 136 ? 1.421 5.354 14.455 1.00 92.62 136 ALA A CA 1
ATOM 1035 C C . ALA A 1 136 ? 1.760 6.787 14.018 1.00 92.62 136 ALA A C 1
ATOM 1037 O O . ALA A 1 136 ? 1.548 7.743 14.766 1.00 92.62 136 ALA A O 1
ATOM 1038 N N . ALA A 1 137 ? 2.254 6.919 12.785 1.00 88.69 137 ALA A N 1
ATOM 1039 C CA . ALA A 1 137 ? 2.619 8.209 12.207 1.00 88.69 137 ALA A CA 1
ATOM 1040 C C . ALA A 1 137 ? 1.390 9.103 12.007 1.00 88.69 137 ALA A C 1
ATOM 1042 O O . ALA A 1 137 ? 1.427 10.281 12.359 1.00 88.69 137 ALA A O 1
ATOM 1043 N N . GLU A 1 138 ? 0.296 8.533 11.491 1.00 93.38 138 GLU A N 1
ATOM 1044 C CA . GLU A 1 138 ? -0.978 9.239 11.413 1.00 93.38 138 GLU A CA 1
ATOM 1045 C C . GLU A 1 138 ? -1.795 8.986 12.684 1.00 93.38 138 GLU A C 1
ATOM 1047 O O . GLU A 1 138 ? -2.059 7.820 13.022 1.00 93.38 138 GLU A O 1
ATOM 1052 N N . PRO A 1 139 ? -2.228 10.043 13.393 1.00 93.62 139 PRO A N 1
ATOM 1053 C CA . PRO A 1 139 ? -3.055 9.897 14.578 1.00 93.62 139 PRO A CA 1
ATOM 1054 C C . PRO A 1 139 ? -4.462 9.410 14.215 1.00 93.62 139 PRO A C 1
ATOM 1056 O O . PRO A 1 139 ? -4.974 9.637 13.119 1.00 93.62 139 PRO A O 1
ATOM 1059 N N . ASN A 1 140 ? -5.136 8.770 15.171 1.00 93.75 140 ASN A N 1
ATOM 1060 C CA . ASN A 1 140 ? -6.522 8.364 14.972 1.00 93.75 140 ASN A CA 1
ATOM 1061 C C . ASN A 1 140 ? -7.424 9.604 14.873 1.00 93.75 140 ASN A C 1
ATOM 1063 O O . ASN A 1 140 ? -7.637 10.307 15.865 1.00 93.75 140 ASN A O 1
ATOM 1067 N N . ARG A 1 141 ? -8.011 9.829 13.692 1.00 95.31 141 ARG A N 1
ATOM 1068 C CA . ARG A 1 141 ? -8.883 10.977 13.387 1.00 95.31 141 ARG A CA 1
ATOM 1069 C C . ARG A 1 141 ? -10.072 11.128 14.339 1.00 95.31 141 ARG A C 1
ATOM 1071 O O . ARG A 1 141 ? -10.618 12.224 14.460 1.00 95.31 141 ARG A O 1
ATOM 1078 N N . ILE A 1 142 ? -10.489 10.062 15.035 1.00 94.88 142 ILE A N 1
ATOM 1079 C CA . ILE A 1 142 ? -11.554 10.152 16.045 1.00 94.88 142 ILE A CA 1
ATOM 1080 C C . ILE A 1 142 ? -11.213 11.140 17.165 1.00 94.88 142 ILE A C 1
ATOM 1082 O O . ILE A 1 142 ? -12.136 11.698 17.748 1.00 94.88 142 ILE A O 1
ATOM 1086 N N . ALA A 1 143 ? -9.925 11.379 17.446 1.00 92.38 143 ALA A N 1
ATOM 1087 C CA . ALA A 1 143 ? -9.472 12.324 18.464 1.00 92.38 143 ALA A CA 1
ATOM 1088 C C . ALA A 1 143 ? -9.941 13.764 18.189 1.00 92.38 143 ALA A C 1
ATOM 1090 O O . ALA A 1 143 ? -10.272 14.482 19.131 1.00 92.38 143 ALA A O 1
ATOM 1091 N N . ASP A 1 144 ? -10.066 14.136 16.912 1.00 94.50 144 ASP A N 1
ATOM 1092 C CA . ASP A 1 144 ? -10.491 15.470 16.468 1.00 94.50 144 ASP A CA 1
ATOM 1093 C C . ASP A 1 144 ? -11.988 15.541 16.114 1.00 94.50 144 ASP A C 1
ATOM 1095 O O . ASP A 1 144 ? -12.496 16.552 15.624 1.00 94.50 144 ASP A O 1
ATOM 1099 N N . CYS A 1 145 ? -12.738 14.465 16.358 1.00 95.62 145 CYS A N 1
ATOM 1100 C CA . CYS A 1 145 ? -14.159 14.392 16.043 1.00 95.62 145 CYS A CA 1
ATOM 1101 C C . CYS A 1 145 ? -15.035 14.730 17.257 1.00 95.62 145 CYS A C 1
ATOM 1103 O O . CYS A 1 145 ? -14.753 14.356 18.393 1.00 95.62 145 CYS A O 1
ATOM 1105 N N . ARG A 1 146 ? -16.216 15.318 17.013 1.00 97.12 146 ARG A N 1
ATOM 1106 C CA . ARG A 1 146 ? -17.227 15.559 18.068 1.00 97.12 146 ARG A CA 1
ATOM 1107 C C . ARG A 1 146 ? -17.726 14.272 18.739 1.00 97.12 146 ARG A C 1
ATOM 1109 O O . ARG A 1 146 ? -18.237 14.323 19.851 1.00 97.12 146 ARG A O 1
ATOM 1116 N N . SER A 1 147 ? -17.581 13.129 18.069 1.00 95.25 147 SER A N 1
ATOM 1117 C CA . SER A 1 147 ? -17.915 11.797 18.582 1.00 95.25 147 SER A CA 1
ATOM 1118 C C . SER A 1 147 ? -16.855 11.205 19.520 1.00 95.25 147 SER A C 1
ATOM 1120 O O . SER A 1 147 ? -17.105 10.150 20.105 1.00 95.25 147 SER A O 1
ATOM 1122 N N . TYR A 1 148 ? -15.706 11.868 19.709 1.00 95.94 148 TYR A N 1
ATOM 1123 C CA . TYR A 1 148 ? -14.624 11.394 20.576 1.00 95.94 148 TYR A CA 1
ATOM 1124 C C . TYR A 1 148 ? -15.063 11.002 21.997 1.00 95.94 148 TYR A C 1
ATOM 1126 O O . TYR A 1 148 ? -14.593 9.967 22.469 1.00 95.94 148 TYR A O 1
ATOM 1134 N N . PRO A 1 149 ? -15.974 11.724 22.692 1.00 96.50 149 PRO A N 1
ATOM 1135 C CA . PRO A 1 149 ? -16.380 11.344 24.046 1.00 96.50 149 PRO A CA 1
ATOM 1136 C C . PRO A 1 149 ? -16.951 9.923 24.141 1.00 96.50 149 PRO A C 1
ATOM 1138 O O . PRO A 1 149 ? -16.657 9.216 25.100 1.00 96.50 149 PRO A O 1
ATOM 1141 N N . LEU A 1 150 ? -17.705 9.473 23.130 1.00 94.94 150 LEU A N 1
ATOM 1142 C CA . LEU A 1 150 ? -18.263 8.117 23.099 1.00 94.94 150 LEU A CA 1
ATOM 1143 C C . LEU A 1 150 ? -17.179 7.063 22.862 1.00 94.94 150 LEU A C 1
ATOM 1145 O O . LEU A 1 150 ? -17.139 6.054 23.560 1.00 94.94 150 LEU A O 1
ATOM 1149 N N . TYR A 1 151 ? -16.275 7.316 21.915 1.00 94.94 151 TYR A N 1
ATOM 1150 C CA . TYR A 1 151 ? -15.141 6.430 21.649 1.00 94.94 151 TYR A CA 1
ATOM 1151 C C . TYR A 1 151 ? -14.223 6.309 22.877 1.00 94.94 151 TYR A C 1
ATOM 1153 O O . TYR A 1 151 ? -13.854 5.208 23.285 1.00 94.94 151 TYR A O 1
ATOM 1161 N N . ARG A 1 152 ? -13.911 7.442 23.521 1.00 94.31 152 ARG A N 1
ATOM 1162 C CA . ARG A 1 152 ? -13.114 7.503 24.751 1.00 94.31 152 ARG A CA 1
ATOM 1163 C C . ARG A 1 152 ? -13.767 6.712 25.882 1.00 94.31 152 ARG A C 1
ATOM 1165 O O . ARG A 1 152 ? -13.065 5.953 26.541 1.00 94.31 152 ARG A O 1
ATOM 1172 N N . PHE A 1 153 ? -15.068 6.889 26.103 1.00 93.00 153 PHE A N 1
ATOM 1173 C CA . PHE A 1 153 ? -15.806 6.158 27.134 1.00 93.00 153 PHE A CA 1
ATOM 1174 C C . PHE A 1 153 ? -15.645 4.642 26.955 1.00 93.00 153 PHE A C 1
ATOM 1176 O O . PHE A 1 153 ? -15.236 3.939 27.874 1.00 93.00 153 PHE A O 1
ATOM 1183 N N . VAL A 1 154 ? -15.863 4.147 25.737 1.00 92.75 154 VAL A N 1
ATOM 1184 C CA . VAL A 1 154 ? -15.790 2.714 25.428 1.00 92.75 154 VAL A CA 1
ATOM 1185 C C . VAL A 1 154 ? -14.357 2.179 25.540 1.00 92.75 154 VAL A C 1
ATOM 1187 O O . VAL A 1 154 ? -14.106 1.238 26.289 1.00 92.75 154 VAL A O 1
ATOM 1190 N N . ARG A 1 155 ? -13.388 2.800 24.856 1.00 90.12 155 ARG A N 1
ATOM 1191 C CA . ARG A 1 155 ? -12.011 2.282 24.801 1.00 90.12 155 ARG A CA 1
ATOM 1192 C C . ARG A 1 155 ? -11.191 2.565 26.063 1.00 90.12 155 ARG A C 1
ATOM 1194 O O . ARG A 1 155 ? -10.420 1.709 26.478 1.00 90.12 155 ARG A O 1
ATOM 1201 N N . LYS A 1 156 ? -11.336 3.741 26.686 1.00 88.56 156 LYS A N 1
ATOM 1202 C CA . LYS A 1 156 ? -10.489 4.160 27.823 1.00 88.56 156 LYS A CA 1
ATOM 1203 C C . LYS A 1 156 ? -11.137 3.947 29.187 1.00 88.56 156 LYS A C 1
ATOM 1205 O O . LYS A 1 156 ? -10.436 3.548 30.107 1.00 88.56 156 LYS A O 1
ATOM 1210 N N . GLU A 1 157 ? -12.430 4.233 29.342 1.00 90.81 157 GLU A N 1
ATOM 1211 C CA . GLU A 1 157 ? -13.090 4.148 30.659 1.00 90.81 157 GLU A CA 1
ATOM 1212 C C . GLU A 1 157 ? -13.614 2.738 30.946 1.00 90.81 157 GLU A C 1
ATOM 1214 O O . GLU A 1 157 ? -13.445 2.239 32.055 1.00 90.81 157 GLU A O 1
ATOM 1219 N N . LEU A 1 158 ? -14.191 2.071 29.941 1.00 90.00 158 LEU A N 1
ATOM 1220 C CA . LEU A 1 158 ? -14.660 0.685 30.059 1.00 90.00 158 LEU A CA 1
ATOM 1221 C C . LEU A 1 158 ? -13.587 -0.360 29.720 1.00 90.00 158 LEU A C 1
ATOM 1223 O O . LEU A 1 158 ? -13.816 -1.550 29.924 1.00 90.00 158 LEU A O 1
ATOM 1227 N N . GLY A 1 159 ? -12.432 0.065 29.198 1.00 83.31 159 GLY A N 1
ATOM 1228 C CA . GLY A 1 159 ? -11.302 -0.820 28.911 1.00 83.31 159 GLY A CA 1
ATOM 1229 C C . GLY A 1 159 ? -11.590 -1.875 27.844 1.00 83.31 159 GLY A C 1
ATOM 1230 O O . GLY A 1 159 ? -10.967 -2.934 27.852 1.00 83.31 159 GLY A O 1
ATOM 1231 N N . THR A 1 160 ? -12.523 -1.620 26.919 1.00 77.94 160 THR A N 1
ATOM 1232 C CA . THR A 1 160 ? -12.791 -2.547 25.816 1.00 77.94 160 THR A CA 1
ATOM 1233 C C . THR A 1 160 ? -11.703 -2.397 24.756 1.00 77.94 160 THR A C 1
ATOM 1235 O O . THR A 1 160 ? -11.967 -1.906 23.665 1.00 77.94 160 THR A O 1
ATOM 1238 N N . ASN A 1 161 ? -10.461 -2.752 25.053 1.00 66.06 161 ASN A N 1
ATOM 1239 C CA . ASN A 1 161 ? -9.486 -3.010 24.000 1.00 66.06 161 ASN A CA 1
ATOM 1240 C C . ASN A 1 161 ? -9.810 -4.408 23.478 1.00 66.06 161 ASN A C 1
ATOM 1242 O O . ASN A 1 161 ? -9.949 -5.335 24.274 1.00 66.06 161 ASN A O 1
ATOM 1246 N N . GLY A 1 162 ? -10.047 -4.549 22.171 1.00 54.00 162 GLY A N 1
ATOM 1247 C CA . GLY A 1 162 ? -10.151 -5.891 21.605 1.00 54.00 162 GLY A CA 1
ATOM 1248 C C . GLY A 1 162 ? -8.868 -6.638 21.951 1.00 54.00 162 GLY A C 1
ATOM 1249 O O . GLY A 1 162 ? -7.790 -6.049 21.855 1.00 54.00 162 GLY A O 1
ATOM 1250 N N . GLU A 1 163 ? -8.968 -7.901 22.368 1.00 39.34 163 GLU A N 1
ATOM 1251 C CA . GLU A 1 163 ? -7.825 -8.796 22.199 1.00 39.34 163 GLU A CA 1
ATOM 1252 C C . GLU A 1 163 ? -7.310 -8.619 20.762 1.00 39.34 163 GLU A C 1
ATOM 1254 O O . GLU A 1 163 ? -8.139 -8.421 19.859 1.00 39.34 163 GLU A O 1
ATOM 1259 N N . PRO A 1 164 ? -5.980 -8.622 20.542 1.00 42.28 164 PRO A N 1
ATOM 1260 C CA . PRO A 1 164 ? -5.441 -8.600 19.192 1.00 42.28 164 PRO A CA 1
ATOM 1261 C C . PRO A 1 164 ? -6.185 -9.678 18.413 1.00 42.28 164 PRO A C 1
ATOM 1263 O O . PRO A 1 164 ? -6.241 -10.829 18.85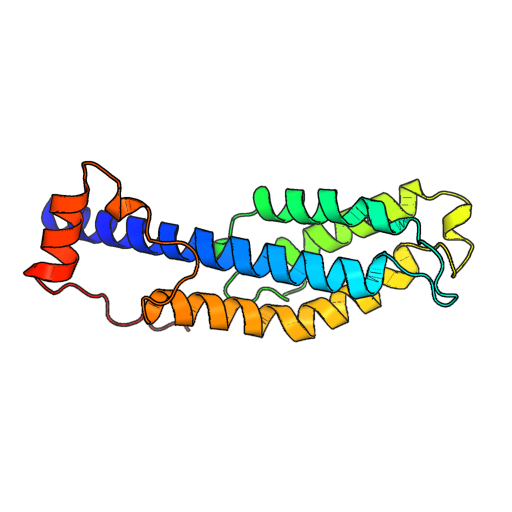3 1.00 42.28 164 PRO A O 1
ATOM 1266 N N . LEU A 1 165 ? -6.871 -9.273 17.340 1.00 39.16 165 LEU A N 1
ATOM 1267 C CA . LEU A 1 165 ? -7.607 -10.205 16.496 1.00 39.16 165 LEU A CA 1
ATOM 1268 C C . LEU A 1 165 ? -6.641 -11.354 16.186 1.00 39.16 165 LEU A C 1
ATOM 1270 O O . LEU A 1 165 ? -5.556 -11.068 15.683 1.00 39.16 165 LEU A O 1
ATOM 1274 N N . PRO A 1 166 ? -6.968 -12.616 16.515 1.00 32.88 166 PRO A N 1
ATOM 1275 C CA . PRO A 1 166 ? -6.146 -13.732 16.093 1.00 32.88 166 PRO A CA 1
ATOM 1276 C C . PRO A 1 166 ? -6.220 -13.750 14.568 1.00 32.88 166 PRO A C 1
ATOM 1278 O O . PRO A 1 166 ? -7.239 -14.123 13.987 1.00 32.88 166 PRO A O 1
ATOM 1281 N N . ILE A 1 167 ? -5.179 -13.233 13.924 1.00 45.41 167 ILE A N 1
ATOM 1282 C CA . ILE A 1 167 ? -5.040 -13.268 12.476 1.00 45.41 167 ILE A CA 1
ATOM 1283 C C . ILE A 1 167 ? -4.560 -14.685 12.162 1.00 45.41 167 ILE A C 1
ATOM 1285 O O . ILE A 1 167 ? -3.475 -15.079 12.592 1.00 45.41 167 ILE A O 1
ATOM 1289 N N . CYS A 1 168 ? -5.440 -15.470 11.537 1.00 37.75 168 CYS A N 1
ATOM 1290 C CA . CYS A 1 168 ? -5.107 -16.751 10.921 1.00 37.75 168 CYS A CA 1
ATOM 1291 C C . CYS A 1 168 ? -4.016 -16.596 9.861 1.00 37.75 168 CYS A C 1
ATOM 1293 O O . CYS A 1 168 ? -4.018 -15.546 9.180 1.00 37.75 168 CYS A O 1
#

Secondary structure (DSSP, 8-state):
-HHHHHHHHHHHHHHHHHHHHHHHHHHHHHHHHHHHHHSB-TTSSBPGGGGHHHHHHHHHHHS-GGGTTTSTT-TTSHHHHHHHHHHHHHHHHTGGGGGSTTT-HHHHHHHHHHHHHHHHHHHHHHHHHHHHTT--SS--GGGGSTTHHHHHIIIIIS--PPPPP---

Radius of gyration: 19.9 Å; Cα contacts (8 Å, |Δi|>4): 169; chains: 1; bounding box: 53×32×61 Å

Mean predicted aligned error: 5.56 Å

pLDDT: mean 90.01, std 11.88, range [32.88, 97.94]

Nearest PDB structures (foldseek):
  6f6t-assembly1_B  TM=9.896E-01  e=6.793E-14  Petroselinum crispum
  6h2o-assembly1_B  TM=9.862E-01  e=3.131E-13  Petroselinum crispum
  6hqf-assembly1_B  TM=9.878E-01  e=5.384E-13  Petroselinum crispum
  1w27-assembly1_A  TM=9.804E-01  e=5.656E-13  Petroselinum crispum
  6hqf-assembly1_A  TM=9.741E-01  e=5.656E-13  Petroselinum crispum

Organism: Triticum turgidum subsp. durum (NCBI:txid4567)